Protein AF-A0A936QRW9-F1 (afdb_monomer)

Foldseek 3Di:
DPVVVVVVVVVVLVVLLCCLQVPVVVLLVVLVVLLVVLVVVLVVLVCQQVVLVVVLVVCVVVDDPVVSVVSVVVGDDPVVNVVSVVSNVSSVVSNVSSVVNVVVVVVPDPPD

Secondary structure (DSSP, 8-state):
--HHHHHHHHHHHHHHHHHHHH-HHHHHHHHHHHHHHHHHHHHHHHHHHHHHHHHHHHHTTTS-HHHHHHHHHHSPPHHHHHHHHHHHHHHHHHHHHHHHHHHHHHHTS---

Solvent-accessible surface area (backbone atoms only — not comparable to full-atom values): 6284 Å² total; per-residue (Å²): 131,62,70,66,59,55,53,52,50,51,52,52,54,52,50,51,52,49,37,17,65,78,41,25,74,59,35,62,66,47,44,59,62,52,50,52,51,52,50,52,51,49,51,50,51,50,52,46,56,52,50,50,53,54,52,50,61,71,44,54,85,79,45,57,73,69,59,50,54,54,48,63,71,68,46,84,58,72,64,57,56,55,50,51,52,50,53,52,54,49,52,53,52,41,54,51,48,15,50,52,52,49,54,53,59,58,71,69,48,76,90,123

Structure (mmCIF, N/CA/C/O backbone):
data_AF-A0A936QRW9-F1
#
_entry.id   AF-A0A936QRW9-F1
#
loop_
_atom_site.group_PDB
_atom_site.id
_atom_site.type_symbol
_atom_site.label_atom_id
_atom_site.label_alt_id
_atom_site.label_comp_id
_atom_site.label_asym_id
_atom_site.label_entity_id
_atom_site.label_seq_id
_atom_site.pdbx_PDB_ins_code
_atom_site.Cartn_x
_atom_site.Cartn_y
_atom_site.Cartn_z
_atom_site.occupancy
_atom_site.B_iso_or_equiv
_atom_site.auth_seq_id
_atom_site.auth_comp_id
_atom_site.auth_asym_id
_atom_site.auth_atom_id
_atom_site.pdbx_PDB_model_num
ATOM 1 N N . MET A 1 1 ? 12.662 11.028 -3.728 1.00 59.78 1 MET A N 1
ATOM 2 C CA . MET A 1 1 ? 11.254 11.186 -3.291 1.00 59.78 1 MET A CA 1
ATOM 3 C C . MET A 1 1 ? 11.121 12.582 -2.697 1.00 59.78 1 MET A C 1
ATOM 5 O O . MET A 1 1 ? 11.977 12.935 -1.897 1.00 59.78 1 MET A O 1
ATOM 9 N N . SER A 1 2 ? 10.153 13.402 -3.125 1.00 72.88 2 SER A N 1
ATOM 10 C CA . SER A 1 2 ? 9.994 14.756 -2.562 1.00 72.88 2 SER A CA 1
ATOM 11 C C . SER A 1 2 ? 9.642 14.660 -1.068 1.00 72.88 2 SER A C 1
ATOM 13 O O . SER A 1 2 ? 8.773 13.851 -0.730 1.00 72.88 2 SER A O 1
ATOM 15 N N . PRO A 1 3 ? 10.267 15.450 -0.176 1.00 79.44 3 PRO A N 1
ATOM 16 C CA . PRO A 1 3 ? 9.973 15.424 1.260 1.00 79.44 3 PRO A CA 1
ATOM 17 C C . PRO A 1 3 ? 8.480 15.633 1.551 1.00 79.44 3 PRO A C 1
ATOM 19 O O . PRO A 1 3 ? 7.928 14.985 2.435 1.00 79.44 3 PRO A O 1
ATOM 22 N N . THR A 1 4 ? 7.790 16.427 0.729 1.00 83.69 4 THR A N 1
ATOM 23 C CA . THR A 1 4 ? 6.344 16.661 0.822 1.00 83.69 4 THR A CA 1
ATOM 24 C C . THR A 1 4 ? 5.522 15.376 0.683 1.00 83.69 4 THR A C 1
ATOM 26 O O . THR A 1 4 ? 4.555 15.185 1.414 1.00 83.69 4 THR A O 1
ATOM 29 N N . LEU A 1 5 ? 5.911 14.464 -0.216 1.00 78.12 5 LEU A N 1
ATOM 30 C CA . LEU A 1 5 ? 5.196 13.197 -0.421 1.00 78.12 5 LEU A CA 1
ATOM 31 C C . LEU A 1 5 ? 5.339 12.268 0.787 1.00 78.12 5 LEU A C 1
ATOM 33 O O . LEU A 1 5 ? 4.386 11.584 1.152 1.00 78.12 5 LEU A O 1
ATOM 37 N N . ILE A 1 6 ? 6.509 12.278 1.429 1.00 80.50 6 ILE A N 1
ATOM 38 C CA . ILE A 1 6 ? 6.760 11.501 2.647 1.00 80.50 6 ILE A CA 1
ATOM 39 C C . ILE A 1 6 ? 5.902 12.044 3.794 1.00 80.50 6 ILE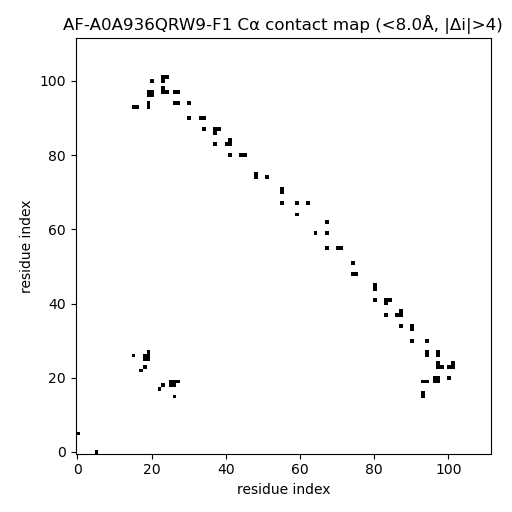 A C 1
ATOM 41 O O . ILE A 1 6 ? 5.242 11.269 4.483 1.00 80.50 6 ILE A O 1
ATOM 45 N N . THR A 1 7 ? 5.847 13.369 3.966 1.00 85.12 7 THR A N 1
ATOM 46 C CA . THR A 1 7 ? 5.009 14.007 4.991 1.00 85.12 7 THR A CA 1
ATOM 47 C C . THR A 1 7 ? 3.526 13.703 4.786 1.00 85.12 7 THR A C 1
ATOM 49 O O . THR A 1 7 ? 2.847 13.333 5.741 1.00 85.12 7 THR A O 1
ATOM 52 N N . ILE A 1 8 ? 3.026 13.805 3.550 1.00 85.94 8 ILE A N 1
ATOM 53 C CA . ILE A 1 8 ? 1.631 13.475 3.223 1.00 85.94 8 ILE A CA 1
ATOM 54 C C . ILE A 1 8 ? 1.348 11.998 3.522 1.00 85.94 8 ILE A C 1
ATOM 56 O O . ILE A 1 8 ? 0.343 11.687 4.158 1.00 85.94 8 ILE A O 1
ATOM 60 N N . GLY A 1 9 ? 2.247 11.092 3.125 1.00 84.00 9 GLY A N 1
ATOM 61 C CA . GLY A 1 9 ? 2.115 9.662 3.405 1.00 84.00 9 GLY A CA 1
ATOM 62 C C . GLY A 1 9 ? 2.047 9.358 4.903 1.00 84.00 9 GLY A C 1
ATOM 63 O O . GLY A 1 9 ? 1.155 8.638 5.347 1.00 84.00 9 GLY A O 1
ATOM 64 N N . LEU A 1 10 ? 2.932 9.961 5.701 1.00 86.62 10 LEU A N 1
ATOM 65 C CA . LEU A 1 10 ? 2.933 9.815 7.160 1.00 86.62 10 LEU A CA 1
ATOM 66 C C . LEU A 1 10 ? 1.659 10.375 7.803 1.00 86.62 10 LEU A C 1
ATOM 68 O O . LEU A 1 10 ? 1.088 9.739 8.692 1.00 86.62 10 LEU A O 1
ATOM 72 N N . ALA A 1 11 ? 1.189 11.538 7.348 1.00 89.38 11 ALA A N 1
ATOM 73 C CA . ALA A 1 11 ? -0.042 12.145 7.842 1.00 89.38 11 ALA A CA 1
ATOM 74 C C . ALA A 1 11 ? -1.263 11.255 7.562 1.00 89.38 11 ALA A C 1
ATOM 76 O O . ALA A 1 11 ? -2.081 11.035 8.455 1.00 89.38 11 ALA A O 1
ATOM 77 N N . LEU A 1 12 ? -1.351 10.681 6.358 1.00 88.50 12 LEU A N 1
ATOM 78 C CA . LEU A 1 12 ? -2.410 9.741 5.984 1.00 88.50 12 LEU A CA 1
ATOM 79 C C . LEU A 1 12 ? -2.359 8.456 6.816 1.00 88.50 12 LEU A C 1
ATOM 81 O O . LEU A 1 12 ? -3.388 8.035 7.341 1.00 88.50 12 LEU A O 1
ATOM 85 N N . MET A 1 13 ? -1.173 7.866 6.990 1.00 89.00 13 MET A N 1
ATOM 86 C CA . MET A 1 13 ? -0.973 6.677 7.830 1.00 89.00 13 MET A CA 1
ATOM 87 C C . MET A 1 13 ? -1.440 6.931 9.267 1.00 89.00 13 MET A C 1
ATOM 89 O O . MET A 1 13 ? -2.198 6.147 9.835 1.00 89.00 13 MET A O 1
ATOM 93 N N . THR A 1 14 ? -1.034 8.067 9.835 1.00 91.38 14 THR A N 1
ATOM 94 C CA . THR A 1 14 ? -1.390 8.454 11.205 1.00 91.38 14 THR A CA 1
ATOM 95 C C . THR A 1 14 ? -2.892 8.710 11.327 1.00 91.38 14 THR A C 1
ATOM 97 O O . THR A 1 14 ? -3.525 8.227 12.263 1.00 91.38 14 THR A O 1
ATOM 100 N N . GLY A 1 15 ? -3.488 9.407 10.356 1.00 92.12 15 GLY A N 1
ATOM 101 C CA . GLY A 1 15 ? -4.929 9.652 10.311 1.00 92.12 15 GLY A CA 1
ATOM 102 C C . GLY A 1 15 ? -5.740 8.357 10.242 1.00 92.12 15 GLY A C 1
ATOM 103 O O . GLY A 1 15 ? -6.709 8.201 10.981 1.00 92.12 15 GLY A O 1
ATOM 104 N N . LEU A 1 16 ? -5.311 7.393 9.424 1.00 90.94 16 LEU A N 1
ATOM 105 C CA . LEU A 1 16 ? -5.957 6.083 9.329 1.00 90.94 16 LEU A CA 1
ATOM 106 C C . LEU A 1 16 ? -5.863 5.293 10.642 1.00 90.94 16 LEU A C 1
ATOM 108 O O . LEU A 1 16 ? -6.868 4.715 11.054 1.00 90.94 16 LEU A O 1
ATOM 112 N N . CYS A 1 17 ? -4.719 5.326 11.338 1.00 92.44 17 CYS A N 1
ATOM 113 C CA . CYS A 1 17 ? -4.589 4.745 12.681 1.00 92.44 17 CYS A CA 1
ATOM 114 C C . CYS A 1 17 ? -5.592 5.358 13.666 1.00 92.44 17 CYS A C 1
ATOM 116 O O . CYS A 1 17 ? -6.274 4.636 14.394 1.00 92.44 17 CYS A O 1
ATOM 118 N N . VAL A 1 18 ? -5.699 6.691 13.682 1.00 92.62 18 VAL A N 1
ATOM 119 C CA . VAL A 1 18 ? -6.622 7.405 14.576 1.00 92.62 18 VAL A CA 1
ATOM 120 C C . VAL A 1 18 ? -8.070 7.029 14.275 1.00 92.62 18 VAL A C 1
ATOM 122 O O . VAL A 1 18 ? -8.823 6.758 15.206 1.00 92.62 18 VAL A O 1
ATOM 125 N N . ILE A 1 19 ? -8.461 6.947 13.000 1.00 91.94 19 ILE A N 1
ATOM 126 C CA . ILE A 1 19 ? -9.818 6.546 12.600 1.00 91.94 19 ILE A CA 1
ATOM 127 C C . ILE A 1 19 ? -10.094 5.089 12.997 1.00 91.94 19 ILE A C 1
ATOM 129 O O . ILE A 1 19 ? -11.135 4.808 13.591 1.00 91.94 19 ILE A O 1
ATOM 133 N N . ALA A 1 20 ? -9.159 4.170 12.732 1.00 91.25 20 ALA A N 1
ATOM 134 C CA . ALA A 1 20 ? -9.289 2.762 13.110 1.00 91.25 20 ALA A CA 1
ATOM 135 C C . ALA A 1 20 ? -9.465 2.577 14.625 1.00 91.25 20 ALA A C 1
ATOM 137 O O . ALA A 1 20 ? -10.234 1.720 15.051 1.00 91.25 20 ALA A O 1
ATOM 138 N N . TYR A 1 21 ? -8.807 3.407 15.438 1.00 92.44 21 TYR A N 1
ATOM 139 C CA . TYR A 1 21 ? -8.901 3.343 16.895 1.00 92.44 21 TYR A CA 1
ATOM 140 C C . TYR A 1 21 ? -10.114 4.092 17.470 1.00 92.44 21 TYR A C 1
ATOM 142 O O . TYR A 1 21 ? -10.845 3.566 18.306 1.00 92.44 21 TYR A O 1
ATOM 150 N N . GLN A 1 22 ? -10.358 5.338 17.061 1.00 92.69 22 GLN A N 1
ATOM 151 C CA . GLN A 1 22 ? -11.408 6.170 17.658 1.00 92.69 22 GLN A CA 1
ATOM 152 C C . GLN A 1 22 ? -12.795 5.814 17.120 1.00 92.69 22 GLN A C 1
ATOM 154 O O . GLN A 1 22 ? -13.739 5.665 17.904 1.00 92.69 22 GLN A O 1
ATOM 159 N N . THR A 1 23 ? -12.915 5.614 15.808 1.00 91.81 23 THR A N 1
ATOM 160 C CA . THR A 1 23 ? -14.177 5.378 15.095 1.00 91.81 23 THR A CA 1
ATOM 161 C C . THR A 1 23 ? -14.111 4.096 14.248 1.00 91.81 23 THR A C 1
ATOM 163 O O . THR A 1 23 ? -14.320 4.126 13.031 1.00 91.81 23 THR A O 1
ATOM 166 N N . PRO A 1 24 ? -13.903 2.921 14.878 1.00 89.94 24 PRO A N 1
ATOM 167 C CA . PRO A 1 24 ? -13.629 1.669 14.167 1.00 89.94 24 PRO A CA 1
ATOM 168 C C . PRO A 1 24 ? -14.757 1.234 13.217 1.00 89.94 24 PRO A C 1
ATOM 170 O O . PRO A 1 24 ? -14.497 0.635 12.177 1.00 89.94 24 PRO A O 1
ATOM 173 N N . GLN A 1 25 ? -16.017 1.579 13.510 1.00 91.06 25 GLN A N 1
ATOM 174 C CA . GLN A 1 25 ? -17.144 1.294 12.611 1.00 91.06 25 GLN A CA 1
ATOM 175 C C . GLN A 1 25 ? -17.066 2.079 11.294 1.00 91.06 25 GLN A C 1
ATOM 177 O O . GLN A 1 25 ? -17.465 1.575 10.245 1.00 91.06 25 GLN A O 1
ATOM 182 N N . ILE A 1 26 ? -16.554 3.313 11.339 1.00 91.31 26 ILE A N 1
ATOM 183 C CA . ILE A 1 26 ? -16.330 4.132 10.144 1.00 91.31 26 ILE A CA 1
ATOM 184 C C . ILE A 1 26 ? -15.160 3.544 9.357 1.00 91.31 26 ILE A C 1
ATOM 186 O O . ILE A 1 26 ? -15.281 3.358 8.148 1.00 91.31 26 ILE A O 1
ATOM 190 N N . PHE A 1 27 ? -14.077 3.162 10.046 1.00 92.12 27 PHE A N 1
ATOM 191 C CA . PHE A 1 27 ? -12.947 2.484 9.413 1.00 92.12 27 PHE A CA 1
ATOM 192 C C . PHE A 1 27 ? -13.381 1.218 8.665 1.00 92.12 27 PHE A C 1
ATOM 194 O O . PHE A 1 27 ? -13.062 1.073 7.492 1.00 92.12 27 PHE A O 1
ATOM 201 N N . LYS A 1 28 ? -14.182 0.342 9.286 1.00 90.56 28 LYS A N 1
ATOM 202 C CA . LYS A 1 28 ? -14.688 -0.886 8.645 1.00 90.56 28 LYS A CA 1
ATOM 203 C C . LYS A 1 28 ? -15.490 -0.610 7.366 1.00 90.56 28 LYS A C 1
ATOM 205 O O . LYS A 1 28 ? -15.405 -1.385 6.418 1.00 90.56 28 LYS A O 1
ATOM 210 N N . LYS A 1 29 ? -16.223 0.509 7.297 1.00 92.12 29 LYS A N 1
ATOM 211 C CA . LYS A 1 29 ? -16.908 0.945 6.065 1.00 92.12 29 LYS A CA 1
ATOM 212 C C . LYS A 1 29 ? -15.929 1.461 5.006 1.00 92.12 29 LYS A C 1
ATOM 214 O O . LYS A 1 29 ? -16.147 1.228 3.821 1.00 92.12 29 LYS A O 1
ATOM 219 N N . LEU A 1 30 ? -14.856 2.139 5.421 1.00 90.94 30 LEU A N 1
ATOM 220 C CA . LEU A 1 30 ? -13.791 2.613 4.530 1.00 90.94 30 LEU A CA 1
ATOM 221 C C . LEU A 1 30 ? -12.802 1.517 4.113 1.00 90.94 30 LEU A C 1
ATOM 223 O O . LEU A 1 30 ? -12.095 1.695 3.124 1.00 90.94 30 LEU A O 1
ATOM 227 N N . PHE A 1 31 ? -12.744 0.393 4.824 1.00 91.00 31 PHE A N 1
ATOM 228 C CA . PHE A 1 31 ? -11.768 -0.656 4.554 1.00 91.00 31 PHE A CA 1
ATOM 229 C C . PHE A 1 31 ? -11.898 -1.189 3.130 1.00 91.00 31 PHE A C 1
ATOM 231 O O . PHE A 1 31 ? -10.913 -1.235 2.406 1.00 91.00 31 PHE A O 1
ATOM 238 N N . ASN A 1 32 ? -13.116 -1.529 2.698 1.00 89.50 32 ASN A N 1
ATOM 239 C CA . ASN A 1 32 ? -13.336 -2.099 1.371 1.00 89.50 32 ASN A CA 1
ATOM 240 C C . ASN A 1 32 ? -12.892 -1.160 0.224 1.00 89.50 32 ASN A C 1
ATOM 242 O O . ASN A 1 32 ? -12.117 -1.598 -0.626 1.00 89.50 32 ASN A O 1
ATOM 246 N N . PRO A 1 33 ? -13.289 0.132 0.184 1.00 91.94 33 PRO A N 1
ATOM 247 C CA . PRO A 1 33 ? -12.787 1.037 -0.850 1.00 91.94 33 PRO A CA 1
ATOM 248 C C . PRO A 1 33 ? -11.271 1.273 -0.761 1.00 91.94 33 PRO A C 1
ATOM 250 O O . PRO A 1 33 ? -10.618 1.339 -1.801 1.00 91.94 33 PRO A O 1
ATOM 253 N N . LEU A 1 34 ? -10.688 1.345 0.444 1.00 89.12 34 LEU A N 1
ATOM 254 C CA . LEU A 1 34 ? -9.232 1.457 0.615 1.00 89.12 34 LEU A CA 1
ATOM 255 C C . LEU A 1 34 ? -8.500 0.216 0.091 1.00 89.12 34 LEU A C 1
ATOM 257 O O . LEU A 1 34 ? -7.499 0.334 -0.611 1.00 89.12 34 LEU A O 1
ATOM 261 N N . PHE A 1 35 ? -9.028 -0.970 0.384 1.00 89.38 35 PHE A N 1
ATOM 262 C CA . PHE A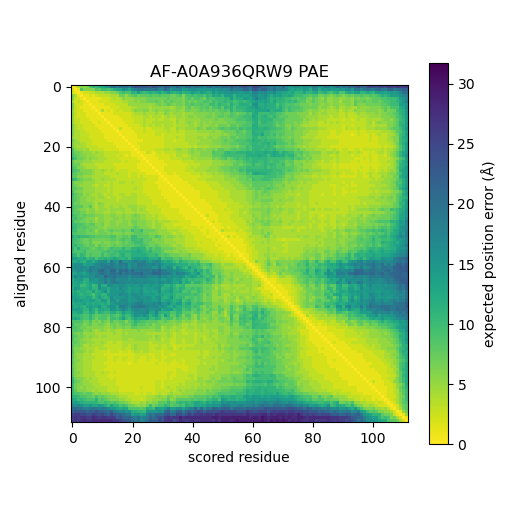 1 35 ? -8.494 -2.245 -0.071 1.00 89.38 35 PHE A CA 1
ATOM 263 C C . PHE A 1 35 ? -8.503 -2.344 -1.598 1.00 89.38 35 PHE A C 1
ATOM 265 O O . PHE A 1 35 ? -7.474 -2.655 -2.197 1.00 89.38 35 PHE A O 1
ATOM 272 N N . VAL A 1 36 ? -9.633 -2.017 -2.236 1.00 91.25 36 VAL A N 1
ATOM 273 C CA . VAL A 1 36 ? -9.750 -2.005 -3.703 1.00 91.25 36 VAL A CA 1
ATOM 274 C C . VAL A 1 36 ? -8.752 -1.026 -4.317 1.00 91.25 36 VAL A C 1
ATOM 276 O O . VAL A 1 36 ? -8.065 -1.376 -5.274 1.00 91.25 36 VAL A O 1
ATOM 279 N N . LEU A 1 37 ? -8.620 0.176 -3.752 1.00 90.12 37 LEU A N 1
ATOM 280 C CA . LEU A 1 37 ? -7.669 1.172 -4.240 1.00 90.12 37 LEU A CA 1
ATOM 281 C C . LEU A 1 37 ? -6.221 0.675 -4.132 1.00 90.12 37 LEU A C 1
ATOM 283 O O . LEU A 1 37 ? -5.467 0.773 -5.098 1.00 90.12 37 LEU A O 1
ATOM 287 N N . CYS A 1 38 ? -5.836 0.082 -3.002 1.00 88.62 38 CYS A N 1
ATOM 288 C CA . CYS A 1 38 ? -4.505 -0.499 -2.837 1.00 88.62 38 CYS A CA 1
ATOM 289 C C . CYS A 1 38 ? -4.250 -1.668 -3.790 1.00 88.62 38 CYS A C 1
ATOM 291 O O . CYS A 1 38 ? -3.152 -1.776 -4.334 1.00 88.62 38 CYS A O 1
ATOM 293 N N . LEU A 1 39 ? -5.253 -2.512 -4.035 1.00 89.06 39 LEU A N 1
ATOM 294 C CA . LEU A 1 39 ? -5.142 -3.620 -4.978 1.00 89.06 39 LEU A CA 1
ATOM 295 C C . LEU A 1 39 ? -4.965 -3.115 -6.415 1.00 89.06 39 LEU A C 1
ATOM 297 O O . LEU A 1 39 ? -4.095 -3.609 -7.127 1.00 89.06 39 LEU A O 1
ATOM 301 N N . LEU A 1 40 ? -5.714 -2.089 -6.827 1.00 91.12 40 LEU A N 1
ATOM 302 C CA . LEU A 1 40 ? -5.545 -1.454 -8.137 1.00 91.12 40 LEU A CA 1
ATOM 303 C C . LEU A 1 40 ? -4.156 -0.834 -8.301 1.00 91.12 40 LEU A C 1
ATOM 305 O O . LEU A 1 40 ? -3.531 -1.012 -9.345 1.00 91.12 40 LEU A O 1
ATOM 309 N N . VAL A 1 41 ? -3.646 -0.153 -7.270 1.00 88.38 41 VAL A N 1
ATOM 310 C CA . VAL A 1 41 ? -2.281 0.393 -7.278 1.00 88.38 41 VAL A CA 1
ATOM 311 C C . VAL A 1 41 ? -1.253 -0.729 -7.415 1.00 88.38 41 VAL A C 1
ATOM 313 O O . VAL A 1 41 ? -0.340 -0.613 -8.227 1.00 88.38 41 VAL A O 1
ATOM 316 N N . GLN A 1 42 ? -1.417 -1.836 -6.690 1.00 86.00 42 GLN A N 1
ATOM 317 C CA . GLN A 1 42 ? -0.510 -2.981 -6.778 1.00 86.00 42 GLN A CA 1
ATOM 318 C C . GLN A 1 42 ? -0.512 -3.633 -8.160 1.00 86.00 42 GLN A C 1
ATOM 320 O O . GLN A 1 42 ? 0.550 -3.875 -8.733 1.00 86.00 42 GLN A O 1
ATOM 325 N N . VAL A 1 43 ? -1.695 -3.877 -8.724 1.00 89.31 43 VAL A N 1
ATOM 326 C CA . VAL A 1 43 ? -1.830 -4.432 -10.076 1.00 89.31 43 VAL A CA 1
ATOM 327 C C . VAL A 1 43 ? -1.240 -3.472 -11.108 1.00 89.31 43 VAL A C 1
ATOM 329 O O . VAL A 1 43 ? -0.506 -3.912 -11.987 1.00 89.31 43 VAL A O 1
ATOM 332 N N . GLY A 1 44 ? -1.493 -2.167 -10.979 1.00 89.44 44 GLY A N 1
ATOM 333 C CA . GLY A 1 44 ? -0.939 -1.145 -11.865 1.00 89.44 44 GLY A CA 1
ATOM 334 C C . GLY A 1 44 ? 0.587 -1.075 -11.810 1.00 89.44 44 GLY A C 1
ATOM 335 O O . GLY A 1 44 ? 1.237 -1.081 -12.853 1.00 89.44 44 GLY A O 1
ATOM 336 N N . LEU A 1 45 ? 1.172 -1.079 -10.608 1.00 86.81 45 LEU A N 1
ATOM 337 C CA . LEU A 1 45 ? 2.626 -1.104 -10.416 1.00 86.81 45 LEU A CA 1
ATOM 338 C C . LEU A 1 45 ? 3.250 -2.397 -10.950 1.00 86.81 45 LEU A C 1
ATOM 340 O O . LEU A 1 45 ? 4.292 -2.346 -11.601 1.00 86.81 45 LEU A O 1
ATOM 344 N N . GLY A 1 46 ? 2.608 -3.544 -10.719 1.00 85.31 46 GLY A N 1
ATOM 345 C CA . GLY A 1 46 ? 3.050 -4.832 -11.249 1.00 85.31 46 GLY A CA 1
ATOM 346 C C . GLY A 1 46 ? 3.009 -4.873 -12.777 1.00 85.31 46 GLY A C 1
ATOM 347 O O . GLY A 1 46 ? 4.003 -5.224 -13.412 1.00 85.31 46 GLY A O 1
ATOM 348 N N . ALA A 1 47 ? 1.893 -4.449 -13.375 1.00 88.19 47 ALA A N 1
ATOM 349 C CA . ALA A 1 47 ? 1.731 -4.369 -14.824 1.00 88.19 47 ALA A CA 1
ATOM 350 C C . ALA A 1 47 ? 2.739 -3.400 -15.453 1.00 88.19 47 ALA A C 1
ATOM 352 O O . ALA A 1 47 ? 3.348 -3.732 -16.469 1.00 88.19 47 ALA A O 1
ATOM 353 N N . TRP A 1 48 ? 2.978 -2.245 -14.823 1.00 87.56 48 TRP A N 1
ATOM 354 C CA . TRP A 1 48 ? 4.013 -1.310 -15.254 1.00 87.56 48 TRP A CA 1
ATOM 355 C C . TRP A 1 48 ? 5.403 -1.936 -15.180 1.00 87.56 48 TRP A C 1
ATOM 357 O O . TRP A 1 48 ? 6.145 -1.878 -16.152 1.00 87.56 48 TRP A O 1
ATOM 367 N N . GLY A 1 49 ? 5.758 -2.573 -14.062 1.00 84.88 49 GLY A N 1
ATOM 368 C CA . GLY A 1 49 ? 7.067 -3.203 -13.889 1.00 84.88 49 GLY A CA 1
ATOM 369 C C . GLY A 1 49 ? 7.341 -4.293 -14.928 1.00 84.88 49 GLY A C 1
ATOM 370 O O . GLY A 1 49 ? 8.431 -4.345 -15.498 1.00 84.88 49 GLY A O 1
ATOM 371 N N . VAL A 1 50 ? 6.346 -5.134 -15.222 1.00 85.50 50 VAL A N 1
ATOM 372 C CA . VAL A 1 50 ? 6.446 -6.174 -16.258 1.00 85.50 50 VAL A CA 1
ATOM 373 C C . VAL A 1 50 ? 6.499 -5.550 -17.653 1.00 85.50 50 VAL A C 1
ATOM 375 O O . VAL A 1 50 ? 7.405 -5.862 -18.425 1.00 85.50 50 VAL A O 1
ATOM 378 N N . GLY A 1 51 ? 5.573 -4.643 -17.970 1.00 85.94 51 GLY A N 1
ATOM 379 C CA . GLY A 1 51 ? 5.500 -3.979 -19.272 1.00 85.94 51 GLY A CA 1
ATOM 380 C C . GLY A 1 51 ? 6.763 -3.184 -19.594 1.00 85.94 51 GLY A C 1
ATOM 381 O O . GLY A 1 51 ? 7.275 -3.275 -20.706 1.00 85.94 51 GLY A O 1
ATOM 382 N N . TYR A 1 52 ? 7.322 -2.486 -18.606 1.00 86.44 52 TYR A N 1
ATOM 383 C CA . TYR A 1 52 ? 8.572 -1.745 -18.743 1.00 86.44 52 TYR A CA 1
ATOM 384 C C . TYR A 1 52 ? 9.746 -2.669 -19.067 1.00 86.44 52 TYR A C 1
ATOM 386 O O . TYR A 1 52 ? 10.495 -2.401 -20.002 1.00 86.44 52 TYR A O 1
ATOM 394 N N . LYS A 1 53 ? 9.873 -3.800 -18.357 1.00 84.06 53 LYS A N 1
ATOM 395 C CA . LYS A 1 53 ? 10.921 -4.798 -18.624 1.00 84.06 53 LYS A CA 1
ATOM 396 C C . LYS A 1 53 ? 10.797 -5.409 -20.022 1.00 84.06 53 LYS A C 1
ATOM 398 O O . LYS A 1 53 ? 11.807 -5.546 -20.707 1.00 84.06 53 LYS A O 1
ATOM 403 N N . TYR A 1 54 ? 9.581 -5.734 -20.462 1.00 86.62 54 TYR A N 1
ATOM 404 C CA . TYR A 1 54 ? 9.334 -6.244 -21.817 1.00 86.62 54 TYR A CA 1
ATOM 405 C C . TYR A 1 54 ? 9.614 -5.204 -22.905 1.00 86.62 54 TYR A C 1
ATOM 407 O O . TYR A 1 54 ? 10.197 -5.529 -23.940 1.00 86.62 54 TYR A O 1
ATOM 415 N N . ALA A 1 55 ? 9.219 -3.950 -22.686 1.00 85.81 55 ALA A N 1
ATOM 416 C CA . ALA A 1 55 ? 9.513 -2.866 -23.613 1.00 85.81 55 ALA A CA 1
ATOM 417 C C . ALA A 1 55 ? 11.028 -2.670 -23.737 1.00 85.81 55 ALA A C 1
ATOM 419 O O . ALA A 1 55 ? 11.555 -2.659 -24.847 1.00 85.81 55 ALA A O 1
ATOM 420 N N . LEU A 1 56 ? 11.729 -2.607 -22.600 1.00 85.12 56 LEU A N 1
ATOM 421 C CA . LEU A 1 56 ? 13.174 -2.409 -22.536 1.00 85.12 56 LEU A CA 1
ATOM 422 C C . LEU A 1 56 ? 13.940 -3.568 -23.188 1.00 85.12 56 LEU A C 1
ATOM 424 O O . LEU A 1 56 ? 14.864 -3.317 -23.957 1.00 85.12 56 LEU A O 1
ATOM 428 N N . SER A 1 57 ? 13.522 -4.823 -22.977 1.00 84.06 57 SER A N 1
ATOM 429 C CA . SER A 1 57 ? 14.145 -5.974 -23.645 1.00 84.06 57 SER A CA 1
ATOM 430 C C . SER A 1 57 ? 13.945 -5.941 -25.163 1.00 84.06 57 SER A C 1
ATOM 432 O O . SER A 1 57 ? 14.879 -6.238 -25.906 1.00 84.06 57 SER A O 1
ATOM 434 N N . SER A 1 58 ? 12.779 -5.492 -25.635 1.00 85.06 58 SER A N 1
ATOM 435 C CA . SER A 1 58 ? 12.454 -5.419 -27.066 1.00 85.06 58 SER A CA 1
ATOM 436 C C . SER A 1 58 ? 13.262 -4.350 -27.806 1.00 85.06 58 SER A C 1
ATOM 438 O O . SER A 1 58 ? 13.627 -4.548 -28.963 1.00 85.06 58 SER A O 1
ATOM 440 N N . VAL A 1 59 ? 13.579 -3.232 -27.145 1.00 84.44 59 VAL A N 1
ATOM 441 C CA . VAL A 1 59 ? 14.380 -2.142 -27.735 1.00 84.44 59 VAL A CA 1
ATOM 442 C C . VAL A 1 59 ? 15.872 -2.230 -27.407 1.00 84.44 59 VAL A C 1
ATOM 444 O O . VAL A 1 59 ? 16.663 -1.474 -27.965 1.00 84.44 59 VAL A O 1
ATOM 447 N N . SER A 1 60 ? 16.280 -3.163 -26.540 1.00 78.62 60 SER A N 1
ATOM 448 C CA . SER A 1 60 ? 17.673 -3.303 -26.085 1.00 78.62 60 SER A CA 1
ATOM 449 C C . SER A 1 60 ? 18.668 -3.610 -27.209 1.00 78.62 60 SER A C 1
ATOM 451 O O . SER A 1 60 ? 19.831 -3.237 -27.123 1.00 78.62 60 SER A O 1
ATOM 453 N N . SER A 1 61 ? 18.220 -4.251 -28.289 1.00 79.19 61 SER A N 1
ATOM 454 C CA . SER A 1 61 ? 19.048 -4.526 -29.472 1.00 79.19 61 SER A CA 1
ATOM 455 C C . SER A 1 61 ? 19.148 -3.342 -30.444 1.00 79.19 61 SER A C 1
ATOM 457 O O . SER A 1 61 ? 19.995 -3.350 -31.333 1.00 79.19 61 SER A O 1
ATOM 459 N N . LEU A 1 62 ? 18.293 -2.327 -30.278 1.00 83.88 62 LEU A N 1
ATOM 460 C CA . LEU A 1 62 ? 18.173 -1.166 -31.165 1.00 83.88 62 LEU A CA 1
ATOM 461 C C . LEU A 1 62 ? 18.796 0.103 -30.572 1.00 83.88 62 LEU A C 1
ATOM 463 O O . LEU A 1 62 ? 19.009 1.076 -31.295 1.00 83.88 62 LEU A O 1
ATOM 467 N N . LEU A 1 63 ? 19.066 0.114 -29.265 1.00 83.62 63 LEU A N 1
ATOM 468 C CA . LEU A 1 63 ? 19.577 1.274 -28.544 1.00 83.62 63 LEU A CA 1
ATOM 469 C C . LEU A 1 63 ? 21.030 1.070 -28.090 1.00 83.62 63 LEU A C 1
ATOM 471 O O . LEU A 1 63 ? 21.418 -0.042 -27.729 1.00 83.62 63 LEU A O 1
ATOM 475 N N . PRO A 1 64 ? 21.841 2.143 -28.041 1.00 85.06 64 PRO A N 1
ATOM 476 C CA . PRO A 1 64 ? 23.165 2.097 -27.431 1.00 85.06 64 PRO A CA 1
ATOM 477 C C . PRO A 1 64 ? 23.080 1.686 -25.955 1.00 85.06 64 PRO A C 1
ATOM 479 O O . PRO A 1 64 ? 22.170 2.108 -25.239 1.00 85.06 64 PRO A O 1
ATOM 482 N N . ALA A 1 65 ? 24.072 0.936 -25.469 1.00 81.62 65 ALA A N 1
ATOM 483 C CA . ALA A 1 65 ? 24.107 0.438 -24.089 1.00 81.62 65 ALA A CA 1
ATOM 484 C C . ALA A 1 65 ? 23.987 1.548 -23.022 1.00 81.62 65 ALA A C 1
ATOM 486 O O . ALA A 1 65 ? 23.440 1.323 -21.943 1.00 81.62 65 ALA A O 1
ATOM 487 N N . GLU A 1 66 ? 24.465 2.757 -23.320 1.00 80.12 66 GLU A N 1
ATOM 488 C CA . GLU A 1 66 ? 24.341 3.923 -22.438 1.00 80.12 66 GLU A CA 1
ATOM 489 C C . GLU A 1 66 ? 22.889 4.401 -22.305 1.00 80.12 66 GLU A C 1
ATOM 491 O O . GLU A 1 66 ? 22.436 4.664 -21.192 1.00 80.12 66 GLU A O 1
ATOM 496 N N . ALA A 1 67 ? 22.126 4.416 -23.403 1.00 80.75 67 ALA A N 1
ATOM 497 C CA . ALA A 1 67 ? 20.711 4.781 -23.386 1.00 80.75 67 ALA A CA 1
ATOM 498 C C . ALA A 1 67 ? 19.868 3.754 -22.611 1.00 80.75 67 ALA A C 1
ATOM 500 O O . ALA A 1 67 ? 18.938 4.128 -21.899 1.00 80.75 67 ALA A O 1
ATOM 501 N N . ILE A 1 68 ? 20.229 2.468 -22.692 1.00 80.00 68 ILE A N 1
ATOM 502 C CA . ILE A 1 68 ? 19.574 1.392 -21.933 1.00 80.00 68 ILE A CA 1
ATOM 503 C C . ILE A 1 68 ? 19.777 1.595 -20.430 1.00 80.00 68 ILE A C 1
ATOM 505 O O . ILE A 1 68 ? 18.807 1.541 -19.683 1.00 80.00 68 ILE A O 1
ATOM 509 N N . LYS A 1 69 ? 20.999 1.914 -19.983 1.00 79.69 69 LYS A N 1
ATOM 510 C CA . LYS A 1 69 ? 21.276 2.190 -18.562 1.00 79.69 69 LYS A CA 1
ATOM 511 C C . LYS A 1 69 ? 20.497 3.395 -18.035 1.00 79.69 69 LYS A C 1
ATOM 513 O O . LYS A 1 69 ? 19.995 3.357 -16.914 1.00 79.69 69 LYS A O 1
ATOM 518 N N . THR A 1 70 ? 20.371 4.459 -18.829 1.00 81.25 70 THR A N 1
ATOM 519 C CA . THR A 1 70 ? 19.553 5.624 -18.454 1.00 81.25 70 THR A CA 1
ATOM 520 C C . THR A 1 70 ? 18.072 5.261 -18.361 1.00 81.25 70 THR A C 1
ATOM 522 O O . THR A 1 70 ? 17.388 5.699 -17.437 1.00 81.25 70 THR A O 1
ATOM 525 N N . LEU A 1 71 ? 17.573 4.421 -19.271 1.00 79.19 71 LEU A N 1
ATOM 526 C CA . LEU A 1 71 ? 16.202 3.921 -19.217 1.00 79.19 71 LEU A CA 1
ATOM 527 C C . LEU A 1 71 ? 15.986 2.998 -18.010 1.00 79.19 71 LEU A C 1
ATOM 529 O O . LEU A 1 71 ? 14.991 3.145 -17.311 1.00 79.19 71 LEU A O 1
ATOM 533 N N . GLU A 1 72 ? 16.911 2.105 -17.671 1.00 78.31 72 GLU A N 1
ATOM 534 C CA . GLU A 1 72 ? 16.792 1.277 -16.461 1.00 78.31 72 GLU A CA 1
ATOM 535 C C . GLU A 1 72 ? 16.663 2.125 -15.186 1.00 78.31 72 GLU A C 1
ATOM 537 O O . GLU A 1 72 ? 15.862 1.805 -14.310 1.00 78.31 72 GLU A O 1
ATOM 542 N N . GLN A 1 73 ? 17.371 3.255 -15.117 1.00 75.38 73 GLN A N 1
ATOM 543 C CA . GLN A 1 73 ? 17.264 4.212 -14.009 1.00 75.38 73 GLN A CA 1
ATOM 544 C C . GLN A 1 73 ? 15.962 5.030 -14.019 1.00 75.38 73 GLN A C 1
ATOM 546 O O . GLN A 1 73 ? 15.541 5.515 -12.970 1.00 75.38 73 GLN A O 1
ATOM 551 N N . GLY A 1 74 ? 15.325 5.188 -15.183 1.00 72.38 74 GLY A N 1
ATOM 552 C CA . GLY A 1 74 ? 14.022 5.844 -15.341 1.00 72.38 74 GLY A CA 1
ATOM 553 C C . GLY A 1 74 ? 12.824 4.947 -15.014 1.00 72.38 74 GLY A C 1
ATOM 554 O O . GLY A 1 74 ? 11.690 5.427 -14.975 1.00 72.38 74 GLY A O 1
ATOM 555 N N . GLY A 1 75 ? 13.063 3.653 -14.778 1.00 72.62 75 GLY A N 1
ATOM 556 C CA . GLY A 1 75 ? 12.046 2.716 -14.323 1.00 72.62 75 GLY A CA 1
ATOM 557 C C . GLY A 1 75 ? 11.505 3.059 -12.933 1.00 72.62 75 GLY A C 1
ATOM 558 O O . GLY A 1 75 ? 12.080 3.832 -12.165 1.00 72.62 75 GLY A O 1
ATOM 559 N N . LEU A 1 76 ? 10.368 2.457 -12.588 1.00 75.06 76 LEU A N 1
ATOM 560 C CA . LEU A 1 76 ? 9.808 2.571 -11.244 1.00 75.06 76 LEU A CA 1
ATOM 561 C C . LEU A 1 76 ? 10.781 1.912 -10.243 1.00 75.06 76 LEU A C 1
ATOM 563 O O . LEU A 1 76 ? 11.167 0.763 -10.472 1.00 75.06 76 LEU A O 1
ATOM 567 N N . PRO A 1 77 ? 11.186 2.594 -9.151 1.00 77.25 77 PRO A N 1
ATOM 568 C CA . PRO A 1 77 ? 12.104 2.016 -8.176 1.00 77.25 77 PRO A CA 1
ATOM 569 C C . PRO A 1 77 ? 11.544 0.715 -7.600 1.00 77.25 77 PRO A C 1
ATOM 571 O O . PRO A 1 77 ? 10.370 0.661 -7.234 1.00 77.25 77 PRO A O 1
ATOM 574 N N . GLU A 1 78 ? 12.378 -0.313 -7.422 1.00 73.88 78 GLU A N 1
ATOM 575 C CA . GLU A 1 78 ? 11.937 -1.562 -6.776 1.00 73.88 78 GLU A CA 1
ATOM 576 C C . GLU A 1 78 ? 11.378 -1.311 -5.367 1.00 73.88 78 GLU A C 1
ATOM 578 O O . GLU A 1 78 ? 10.433 -1.967 -4.929 1.00 73.88 78 GLU A O 1
ATOM 583 N N . SER A 1 79 ? 11.887 -0.282 -4.681 1.00 77.62 79 SER A N 1
ATOM 584 C CA . SER A 1 79 ? 11.373 0.170 -3.387 1.00 77.62 79 SER A CA 1
ATOM 585 C C . SER A 1 79 ? 9.897 0.576 -3.428 1.00 77.62 79 SER A C 1
ATOM 587 O O . SER A 1 79 ? 9.201 0.391 -2.433 1.00 77.62 79 SER A O 1
ATOM 589 N N . SER A 1 80 ? 9.375 1.056 -4.560 1.00 79.00 80 SER A N 1
ATOM 590 C CA . SER A 1 80 ? 7.953 1.386 -4.711 1.00 79.00 80 SER A CA 1
ATOM 591 C C . SER A 1 80 ? 7.054 0.154 -4.606 1.00 79.00 80 SER A C 1
ATOM 593 O O . SER A 1 80 ? 5.962 0.250 -4.049 1.00 79.00 80 SER A O 1
ATOM 595 N N . PHE A 1 81 ? 7.524 -1.009 -5.065 1.00 77.81 81 PHE A N 1
ATOM 596 C CA . PHE A 1 8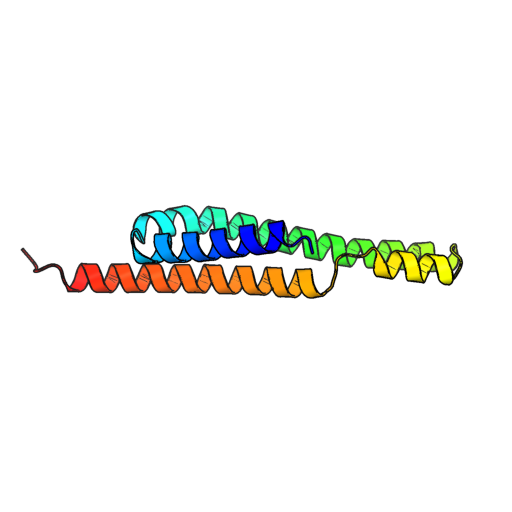1 ? 6.801 -2.272 -4.918 1.00 77.81 81 PHE A CA 1
ATOM 597 C C . PHE A 1 81 ? 6.751 -2.718 -3.449 1.00 77.81 81 PHE A C 1
ATOM 599 O O . PHE A 1 81 ? 5.682 -3.037 -2.926 1.00 77.81 81 PHE A O 1
ATOM 606 N N . PHE A 1 82 ? 7.883 -2.650 -2.740 1.00 82.25 82 PHE A N 1
ATOM 607 C CA . PHE A 1 82 ? 7.938 -2.968 -1.308 1.00 82.25 82 PHE A CA 1
ATOM 608 C C . PHE A 1 82 ? 7.092 -2.013 -0.459 1.00 82.25 82 PHE A C 1
ATOM 610 O O . PHE A 1 82 ? 6.401 -2.456 0.457 1.00 82.25 82 PHE A O 1
ATOM 617 N N . VAL A 1 83 ? 7.086 -0.717 -0.784 1.00 82.75 83 VAL A N 1
ATOM 618 C CA . VAL A 1 83 ? 6.224 0.277 -0.124 1.00 82.75 83 VAL A CA 1
ATOM 619 C C . VAL A 1 83 ? 4.747 -0.055 -0.337 1.00 82.75 83 VAL A C 1
ATOM 621 O O . VAL A 1 83 ? 3.966 0.004 0.611 1.00 82.75 83 VAL A O 1
ATOM 624 N N . ALA A 1 84 ? 4.357 -0.455 -1.549 1.00 82.31 84 ALA A N 1
ATOM 625 C CA . ALA A 1 84 ? 2.982 -0.847 -1.836 1.00 82.31 84 ALA A CA 1
ATOM 626 C C . ALA A 1 84 ? 2.565 -2.117 -1.068 1.00 82.31 84 ALA A C 1
ATOM 628 O O . ALA A 1 84 ? 1.450 -2.179 -0.546 1.00 82.31 84 ALA A O 1
ATOM 629 N N . ILE A 1 85 ? 3.460 -3.107 -0.926 1.00 85.44 85 ILE A N 1
ATOM 630 C CA . ILE A 1 85 ? 3.215 -4.288 -0.076 1.00 85.44 85 ILE A CA 1
ATOM 631 C C . ILE A 1 85 ? 3.066 -3.867 1.388 1.00 85.44 85 ILE A C 1
ATOM 633 O O . ILE A 1 85 ? 2.132 -4.303 2.058 1.00 85.44 85 ILE A O 1
ATOM 637 N N . GLY A 1 86 ? 3.944 -2.988 1.874 1.00 87.06 86 GLY A N 1
ATOM 638 C CA . GLY A 1 86 ? 3.878 -2.460 3.235 1.00 87.06 86 GLY A CA 1
ATOM 639 C C . GLY A 1 86 ? 2.544 -1.771 3.533 1.00 87.06 86 GLY A C 1
ATOM 640 O O . GLY A 1 86 ? 1.937 -2.044 4.564 1.00 87.06 86 GLY A O 1
ATOM 641 N N . LEU A 1 87 ? 2.042 -0.949 2.605 1.00 86.00 87 LEU A N 1
ATOM 642 C CA . LEU A 1 87 ? 0.722 -0.313 2.714 1.00 86.00 87 LEU A CA 1
ATOM 643 C C . LEU A 1 87 ? -0.416 -1.336 2.763 1.00 86.00 87 LEU A C 1
ATOM 645 O O . LEU A 1 87 ? -1.362 -1.171 3.531 1.00 86.00 87 LEU A O 1
ATOM 649 N N . PHE A 1 88 ? -0.312 -2.406 1.976 1.00 86.56 88 PHE A N 1
ATOM 650 C CA . PHE A 1 88 ? -1.295 -3.481 1.980 1.00 86.56 88 PHE A CA 1
ATOM 651 C C . PHE A 1 88 ? -1.348 -4.175 3.347 1.00 86.56 88 PHE A C 1
ATOM 653 O O . PHE A 1 88 ? -2.411 -4.258 3.957 1.00 86.56 88 PHE A O 1
ATOM 660 N N . VAL A 1 89 ? -0.191 -4.587 3.878 1.00 90.00 89 VAL A N 1
ATOM 661 C CA . VAL A 1 89 ? -0.079 -5.196 5.216 1.00 90.00 89 VAL A CA 1
ATOM 662 C C . VAL A 1 89 ? -0.585 -4.244 6.302 1.00 90.00 89 VAL A C 1
ATOM 664 O O . VAL A 1 89 ? -1.317 -4.658 7.200 1.00 90.00 89 VAL A O 1
ATOM 667 N N . PHE A 1 90 ? -0.250 -2.959 6.200 1.00 90.62 90 PHE A N 1
ATOM 668 C CA . PHE A 1 90 ? -0.69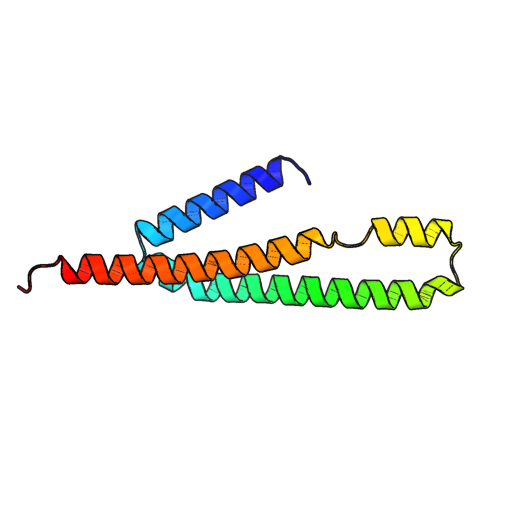0 -1.934 7.139 1.00 90.62 90 PHE A CA 1
ATOM 669 C C . PHE A 1 90 ? -2.219 -1.792 7.184 1.00 90.62 90 PHE A C 1
ATOM 671 O O . PHE A 1 90 ? -2.798 -1.730 8.265 1.00 90.62 90 PHE A O 1
ATOM 678 N N . ILE A 1 91 ? -2.897 -1.808 6.036 1.00 90.25 91 ILE A N 1
ATOM 679 C CA . ILE A 1 91 ? -4.365 -1.729 5.983 1.00 90.25 91 ILE A CA 1
ATOM 680 C C . ILE A 1 91 ? -5.024 -2.958 6.626 1.00 90.25 91 ILE A C 1
ATOM 682 O O . ILE A 1 91 ? -6.003 -2.800 7.356 1.00 90.25 91 ILE A O 1
ATOM 686 N N . PHE A 1 92 ? -4.470 -4.161 6.438 1.00 91.69 92 PHE A N 1
ATOM 687 C CA . PHE A 1 92 ? -4.940 -5.361 7.148 1.00 91.69 92 PHE A CA 1
ATOM 688 C C . PHE A 1 92 ? -4.736 -5.266 8.658 1.00 91.69 92 PHE A C 1
ATOM 690 O O . PHE A 1 92 ? -5.622 -5.637 9.427 1.00 91.69 92 PHE A O 1
ATOM 697 N N . PHE A 1 93 ? -3.591 -4.738 9.089 1.00 93.44 93 PHE A N 1
ATOM 698 C CA . PHE A 1 93 ? -3.342 -4.490 10.503 1.00 93.44 93 PHE A CA 1
ATOM 699 C C . PHE A 1 93 ? -4.384 -3.532 11.101 1.00 93.44 93 PHE A C 1
ATOM 701 O O . PHE A 1 93 ? -4.911 -3.795 12.181 1.00 93.44 93 PHE A O 1
ATOM 708 N N . LEU A 1 94 ? -4.740 -2.457 10.391 1.00 93.44 94 LEU A N 1
ATOM 709 C CA . LEU A 1 94 ? -5.773 -1.525 10.845 1.00 93.44 94 LEU A CA 1
ATOM 710 C C . LEU A 1 94 ? -7.171 -2.153 10.895 1.00 93.44 94 LEU A C 1
ATOM 712 O O . LEU A 1 94 ? -7.950 -1.837 11.793 1.00 93.44 94 LEU A O 1
ATOM 716 N N . ASP A 1 95 ? -7.488 -3.060 9.973 1.00 93.69 95 ASP A N 1
ATOM 717 C CA . ASP A 1 95 ? -8.746 -3.809 9.998 1.00 93.69 95 ASP A CA 1
ATOM 718 C C . ASP A 1 95 ? -8.857 -4.731 11.211 1.00 93.69 95 ASP A C 1
ATOM 720 O O . ASP A 1 95 ? -9.903 -4.779 11.873 1.00 93.69 95 ASP A O 1
ATOM 724 N N . TRP A 1 96 ? -7.760 -5.415 11.533 1.00 94.31 96 TRP A N 1
ATOM 725 C CA . TRP A 1 96 ? -7.649 -6.204 12.751 1.00 94.31 96 TRP A CA 1
ATOM 726 C C . TRP A 1 96 ? -7.798 -5.321 13.997 1.00 94.31 96 TRP A C 1
ATOM 728 O O . TRP A 1 96 ? -8.648 -5.606 14.842 1.00 94.31 96 TRP A O 1
ATOM 738 N N . LEU A 1 97 ? -7.063 -4.204 14.069 1.00 92.94 97 LEU A N 1
ATOM 739 C CA . LEU A 1 97 ? -7.127 -3.249 15.179 1.00 92.94 97 LEU A CA 1
ATOM 740 C C . LEU A 1 97 ? -8.556 -2.737 15.398 1.00 92.94 97 LEU A C 1
ATOM 742 O O . LEU A 1 97 ? -9.065 -2.778 16.516 1.00 92.94 97 LEU A O 1
ATOM 746 N N . ALA A 1 98 ? -9.228 -2.294 14.334 1.00 92.62 98 ALA A N 1
ATOM 747 C CA . ALA A 1 98 ? -10.606 -1.822 14.412 1.00 92.62 98 ALA A CA 1
ATOM 748 C C . ALA A 1 98 ? -11.559 -2.920 14.920 1.00 92.62 98 ALA A C 1
ATOM 750 O O . ALA A 1 98 ? -12.478 -2.634 15.687 1.00 92.62 98 ALA A O 1
ATOM 751 N N . GLY A 1 99 ? -11.332 -4.178 14.525 1.00 92.06 99 GLY A N 1
ATOM 752 C CA . GLY A 1 99 ? -12.085 -5.331 15.019 1.00 92.06 99 GLY A CA 1
ATOM 753 C C . GLY A 1 99 ? -11.907 -5.563 16.521 1.00 92.06 99 GLY A C 1
ATOM 754 O O . GLY A 1 99 ? -12.898 -5.724 17.230 1.00 92.06 99 GLY A O 1
ATOM 755 N N . GLU A 1 100 ? -10.670 -5.530 17.018 1.00 93.06 100 GLU A N 1
ATOM 756 C CA . GLU A 1 100 ? -10.385 -5.696 18.450 1.00 93.06 100 GLU A CA 1
ATOM 757 C C . GLU A 1 100 ? -10.945 -4.547 19.294 1.00 93.06 100 GLU A C 1
ATOM 759 O O . GLU A 1 100 ? -11.547 -4.785 20.342 1.00 93.06 100 GLU A O 1
ATOM 764 N N . VAL A 1 101 ? -10.858 -3.305 18.809 1.00 92.31 101 VAL A N 1
ATOM 765 C CA . VAL A 1 101 ? -11.446 -2.150 19.505 1.00 92.31 101 VAL A CA 1
ATOM 766 C C . VAL A 1 101 ? -12.969 -2.276 19.611 1.00 92.31 101 VAL A C 1
ATOM 768 O O . VAL A 1 101 ? -13.535 -1.947 20.654 1.00 92.31 101 VAL A O 1
ATOM 771 N N . ILE A 1 102 ? -13.651 -2.753 18.563 1.00 91.62 102 ILE A N 1
ATOM 772 C CA . ILE A 1 102 ? -15.105 -2.985 18.608 1.00 91.62 102 ILE A CA 1
ATOM 773 C C . ILE A 1 102 ? -15.438 -4.043 19.659 1.00 91.62 102 ILE A C 1
ATOM 775 O O . ILE A 1 102 ? -16.258 -3.772 20.535 1.00 91.62 102 ILE A O 1
ATOM 779 N N . LYS A 1 103 ? -14.762 -5.199 1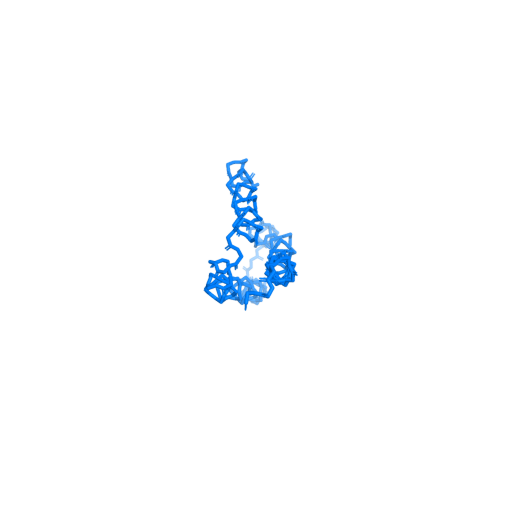9.624 1.00 91.19 103 LYS A N 1
ATOM 780 C CA . LYS A 1 103 ? -14.982 -6.284 20.593 1.00 91.19 103 LYS A CA 1
ATOM 781 C C . LYS A 1 103 ? -14.779 -5.812 22.031 1.00 91.19 103 LYS A C 1
ATOM 783 O O . LYS A 1 103 ? -15.603 -6.104 22.892 1.00 91.19 103 LYS A O 1
ATOM 788 N N . HIS A 1 104 ? -13.710 -5.059 22.295 1.00 90.50 104 HIS A N 1
ATOM 789 C CA . HIS A 1 104 ? -13.431 -4.535 23.632 1.00 90.50 104 HIS A CA 1
ATOM 790 C C . HIS A 1 104 ? -14.543 -3.595 24.114 1.00 90.50 104 HIS A C 1
ATOM 792 O O . HIS A 1 104 ? -15.065 -3.762 25.212 1.00 90.50 104 HIS A O 1
ATOM 798 N N . ARG A 1 105 ? -14.973 -2.655 23.261 1.00 88.00 105 ARG A N 1
ATOM 799 C CA . ARG A 1 105 ? -16.046 -1.700 23.588 1.00 88.00 10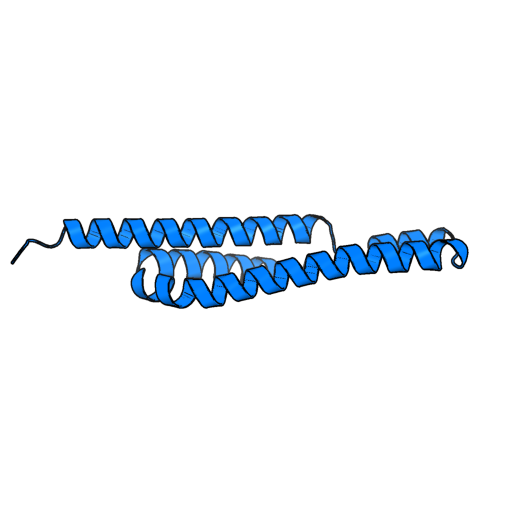5 ARG A CA 1
ATOM 800 C C . ARG A 1 105 ? -17.409 -2.361 23.777 1.00 88.00 105 ARG A C 1
ATOM 802 O O . ARG A 1 105 ? -18.236 -1.836 24.514 1.00 88.00 105 ARG A O 1
ATOM 809 N N . GLU A 1 106 ? -17.678 -3.462 23.084 1.00 86.00 106 GLU A N 1
ATOM 810 C CA . GLU A 1 106 ? -18.910 -4.235 23.260 1.00 86.00 106 GLU A CA 1
ATOM 811 C C . GLU A 1 106 ? -18.892 -5.037 24.564 1.00 86.00 106 GLU A C 1
ATOM 813 O O . GLU A 1 106 ? -19.901 -5.064 25.264 1.00 86.00 106 GLU A O 1
ATOM 818 N N . ASN A 1 107 ? -17.743 -5.607 24.935 1.00 80.94 107 ASN A N 1
ATOM 819 C CA . ASN A 1 107 ? -17.575 -6.344 26.190 1.00 80.94 107 ASN A CA 1
ATOM 820 C C . ASN A 1 107 ? -17.635 -5.443 27.437 1.00 80.94 107 ASN A C 1
ATOM 822 O O . ASN A 1 107 ? -18.035 -5.906 28.502 1.00 80.94 107 ASN A O 1
ATOM 826 N N . GLU A 1 108 ? -17.264 -4.166 27.317 1.00 76.75 108 GLU A N 1
ATOM 827 C CA . GLU A 1 108 ? -17.341 -3.180 28.407 1.00 76.75 108 GLU A CA 1
ATOM 828 C C . GLU A 1 108 ? -18.731 -2.555 28.588 1.00 76.75 108 GLU A C 1
ATOM 830 O O . GLU A 1 108 ? -18.981 -1.897 29.600 1.00 76.75 108 GLU A O 1
ATOM 835 N N . LYS A 1 1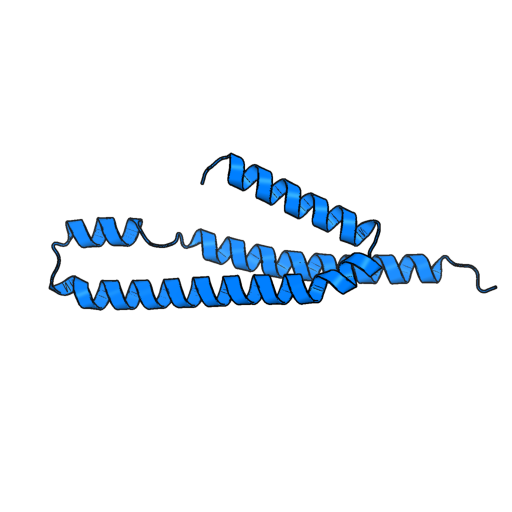09 ? -19.662 -2.742 27.642 1.00 61.31 109 LYS A N 1
ATOM 836 C CA . LYS A 1 109 ? -21.038 -2.277 27.839 1.00 61.31 109 LYS A CA 1
ATOM 837 C C . LYS A 1 109 ? -21.748 -3.220 28.816 1.00 61.31 109 LYS A C 1
ATOM 839 O O . LYS A 1 109 ? -21.894 -4.403 28.501 1.00 61.31 109 LYS A O 1
ATOM 844 N N . PRO A 1 110 ? -22.226 -2.737 29.981 1.00 54.22 110 PRO A N 1
ATOM 845 C CA . PRO A 1 110 ? -23.031 -3.567 30.864 1.00 54.22 110 PRO A CA 1
ATOM 846 C C . PRO A 1 110 ? -24.273 -4.016 30.093 1.00 54.22 110 PRO A C 1
ATOM 848 O O . PRO A 1 110 ? -24.941 -3.196 29.459 1.00 54.22 110 PRO A O 1
ATOM 851 N N . LYS A 1 111 ? -24.550 -5.324 30.121 1.00 57.25 111 LYS A N 1
ATOM 852 C CA . LYS A 1 111 ? -25.807 -5.896 29.630 1.00 57.25 111 LYS A CA 1
ATOM 853 C C . LYS A 1 111 ? -26.942 -5.230 30.414 1.00 57.25 111 LYS A C 1
ATOM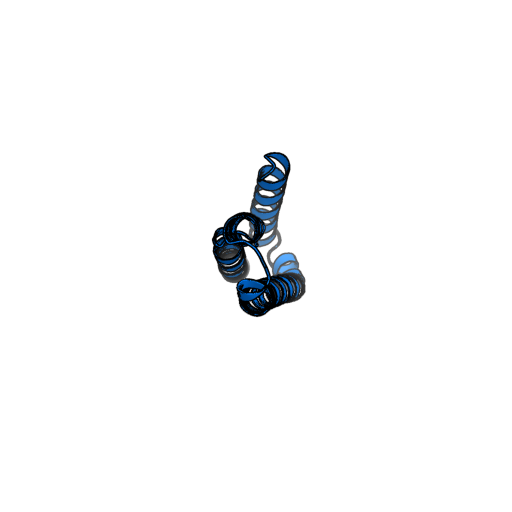 855 O O . LYS A 1 111 ? -27.132 -5.561 31.582 1.00 57.25 111 LYS A O 1
ATOM 860 N N . GLN A 1 112 ? -27.586 -4.236 29.806 1.00 47.12 112 GLN A N 1
ATOM 861 C CA . GLN A 1 112 ? -28.852 -3.680 30.282 1.00 47.12 112 GLN A CA 1
ATOM 862 C C . GLN A 1 112 ? -29.974 -4.680 30.028 1.00 47.12 112 GLN A C 1
ATOM 864 O O . GLN A 1 112 ? -29.927 -5.349 28.969 1.0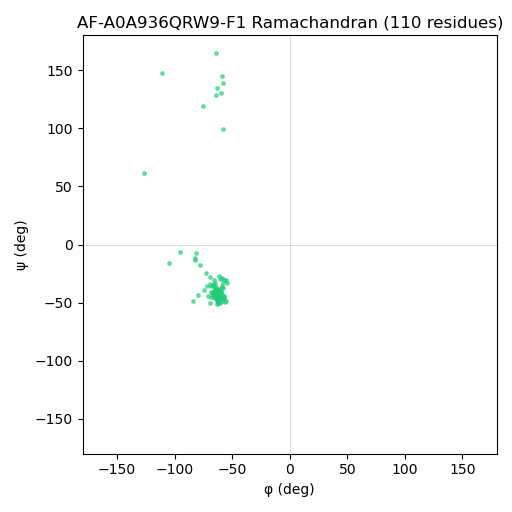0 47.12 112 GLN A O 1
#

Mean predicted aligned error: 7.33 Å

Radius of gyration: 20.53 Å; Cα contacts (8 Å, |Δi|>4): 52; chains: 1; bounding box: 53×23×62 Å

Sequence (112 aa):
MSPTLITIGLALMTGLCVIAYQTPQIFKKLFNPLFVLCLLVQVGLGAWGVGYKYALSSVSSLLPAEAIKTLEQGGLPESSFFVAIGLFVFIFFLDWLAGEVIKHRENEKPKQ

pLDDT: mean 84.92, std 8.36, range [47.12, 94.31]